Protein AF-A0A4Y2PRZ6-F1 (afdb_monomer_lite)

Sequence (80 aa):
MLDSVFILEATIDALGCNVDEFPISKSSIQRIRTEKRKEPAEDIKIDFQNEVPDVVTLHWDGKLLPALNARKSKGERLPI

Secondary structure (DSSP, 8-state):
---HHHHHHHHHHHTT--GGGS---HHHHHHHHHHHTHHHHHHHHHHHHHS--SSB--EETTEE---B-TTTS---PPP-

Foldseek 3Di:
DDDPLVVVLVVCVVVVHDSVVDPDDPVVVVVVVVVVVPVVVVVVVVVCVVVPDQWDFDDDPNDTDPTDRRNPDDPDDDDD

Radius of gyration: 18.68 Å; chains: 1; bounding box: 38×26×47 Å

pLDDT: mean 80.08, std 14.96, range [51.28, 97.38]

Organism: Araneus ventricosus (NCBI:txid182803)

Structure (mmCIF, N/CA/C/O backbone):
data_AF-A0A4Y2PRZ6-F1
#
_entry.id   AF-A0A4Y2PRZ6-F1
#
loop_
_atom_site.group_PDB
_atom_site.id
_atom_site.type_symbol
_atom_site.label_atom_id
_atom_site.label_alt_id
_atom_site.label_comp_id
_atom_site.label_asym_id
_atom_site.label_entity_id
_atom_site.label_seq_id
_atom_site.pdbx_PDB_ins_code
_atom_site.Cartn_x
_atom_site.Cartn_y
_atom_site.Cartn_z
_atom_site.occupancy
_atom_site.B_iso_or_equiv
_atom_site.auth_seq_id
_atom_site.auth_comp_id
_atom_site.auth_asym_id
_atom_site.auth_atom_id
_atom_site.pdbx_PDB_model_num
ATOM 1 N N . MET A 1 1 ? 1.160 -13.367 -4.444 1.00 64.06 1 MET A N 1
ATOM 2 C CA . MET A 1 1 ? 1.242 -11.901 -4.260 1.00 64.06 1 MET A CA 1
ATOM 3 C C . MET A 1 1 ? 2.289 -11.385 -5.231 1.00 64.06 1 MET A C 1
ATOM 5 O O . MET A 1 1 ? 3.391 -11.916 -5.205 1.00 64.06 1 MET A O 1
ATOM 9 N N . LEU A 1 2 ? 1.940 -10.464 -6.132 1.00 71.56 2 LEU A N 1
ATOM 10 C CA . LEU A 1 2 ? 2.907 -9.887 -7.076 1.00 71.56 2 LEU A CA 1
ATOM 11 C C . LEU A 1 2 ? 3.935 -9.035 -6.321 1.00 71.56 2 LEU A C 1
ATOM 13 O O . LEU A 1 2 ? 3.593 -8.381 -5.332 1.00 71.56 2 LEU A O 1
ATOM 17 N N . ASP A 1 3 ? 5.189 -9.071 -6.769 1.00 90.00 3 ASP A N 1
ATOM 18 C CA . ASP A 1 3 ? 6.254 -8.256 -6.190 1.00 90.00 3 ASP A CA 1
ATOM 19 C C . ASP A 1 3 ? 5.933 -6.768 -6.391 1.00 90.00 3 ASP A C 1
ATOM 21 O O . ASP A 1 3 ? 5.559 -6.339 -7.481 1.00 90.00 3 ASP A O 1
ATOM 25 N N . SER A 1 4 ? 6.068 -5.963 -5.337 1.00 90.06 4 SER A N 1
ATOM 26 C CA . SER A 1 4 ? 5.834 -4.522 -5.430 1.00 90.06 4 SER A CA 1
ATOM 27 C C . SER A 1 4 ? 6.812 -3.826 -6.367 1.00 90.06 4 SER A C 1
ATOM 29 O O . SER A 1 4 ? 6.453 -2.798 -6.927 1.00 90.06 4 SER A O 1
ATOM 31 N N . VAL A 1 5 ? 8.022 -4.372 -6.523 1.00 93.19 5 VAL A N 1
ATOM 32 C CA . VAL A 1 5 ? 9.006 -3.858 -7.483 1.00 93.19 5 VAL A CA 1
ATOM 33 C C . VAL A 1 5 ? 8.469 -4.025 -8.903 1.00 93.19 5 VAL A C 1
ATOM 35 O O . VAL A 1 5 ? 8.318 -3.035 -9.604 1.00 93.19 5 VAL A O 1
ATOM 38 N N . PHE A 1 6 ? 8.025 -5.237 -9.248 1.00 93.38 6 PHE A N 1
ATOM 39 C CA . PHE A 1 6 ? 7.456 -5.551 -10.559 1.00 93.38 6 PHE A CA 1
ATOM 40 C C . PHE A 1 6 ? 6.263 -4.657 -10.928 1.00 93.38 6 PHE A C 1
ATOM 42 O O . PHE A 1 6 ? 6.167 -4.172 -12.049 1.00 93.38 6 PHE A O 1
ATOM 49 N N . ILE A 1 7 ? 5.354 -4.403 -9.978 1.00 93.94 7 ILE A N 1
ATOM 50 C CA . ILE A 1 7 ? 4.204 -3.515 -10.218 1.00 93.94 7 ILE A CA 1
ATOM 51 C C . ILE A 1 7 ? 4.670 -2.085 -10.525 1.00 93.94 7 ILE A C 1
ATOM 53 O O . ILE A 1 7 ? 4.114 -1.445 -11.415 1.00 93.94 7 ILE A O 1
ATOM 57 N N . LEU A 1 8 ? 5.667 -1.574 -9.794 1.00 93.88 8 LEU A N 1
ATOM 58 C CA . LEU A 1 8 ? 6.196 -0.231 -10.028 1.00 93.88 8 LEU A CA 1
ATOM 59 C C . LEU A 1 8 ? 6.923 -0.143 -11.375 1.00 93.88 8 LEU A C 1
ATOM 61 O O . LEU A 1 8 ? 6.661 0.792 -12.121 1.00 93.88 8 LEU A O 1
ATOM 65 N N . GLU A 1 9 ? 7.767 -1.120 -11.705 1.00 94.44 9 GLU A N 1
ATOM 66 C CA . GLU A 1 9 ? 8.481 -1.182 -12.987 1.00 94.44 9 GLU A CA 1
ATOM 67 C C . GLU A 1 9 ? 7.505 -1.219 -14.169 1.00 94.44 9 GLU A C 1
ATOM 69 O O . GLU A 1 9 ? 7.606 -0.391 -15.068 1.00 94.44 9 GLU A O 1
ATOM 74 N N . ALA A 1 10 ? 6.491 -2.090 -14.122 1.00 94.81 10 ALA A N 1
ATOM 75 C CA . ALA A 1 10 ? 5.459 -2.162 -15.158 1.00 94.81 10 ALA A CA 1
ATOM 76 C C . ALA A 1 10 ? 4.650 -0.859 -15.280 1.00 94.81 10 ALA A C 1
ATOM 78 O O . ALA A 1 10 ? 4.219 -0.491 -16.369 1.00 94.81 10 ALA A O 1
ATOM 79 N N . THR A 1 11 ? 4.441 -0.146 -14.168 1.00 95.81 11 THR A N 1
ATOM 80 C CA . THR A 1 11 ? 3.759 1.157 -14.186 1.00 95.81 11 THR A CA 1
ATOM 81 C C . THR A 1 11 ? 4.628 2.226 -14.849 1.00 95.81 11 THR A C 1
ATOM 83 O O . THR A 1 11 ? 4.118 3.017 -15.632 1.00 95.81 11 THR A O 1
ATOM 86 N N . ILE A 1 12 ? 5.929 2.256 -14.553 1.00 95.75 12 ILE A N 1
ATOM 87 C CA . ILE A 1 12 ? 6.886 3.205 -15.144 1.00 95.75 12 ILE A CA 1
ATOM 88 C C . ILE A 1 12 ? 7.015 2.966 -16.651 1.00 95.75 12 ILE A C 1
ATOM 90 O O . ILE A 1 12 ? 6.925 3.920 -17.423 1.00 95.75 12 ILE A O 1
ATOM 94 N N . ASP A 1 13 ? 7.131 1.703 -17.062 1.00 95.19 13 ASP A N 1
ATOM 95 C CA . ASP A 1 13 ? 7.170 1.309 -18.472 1.00 95.19 13 ASP A CA 1
ATOM 96 C C . ASP A 1 13 ? 5.880 1.717 -19.208 1.00 95.19 13 ASP A C 1
ATOM 98 O O . ASP A 1 13 ? 5.925 2.349 -20.261 1.00 95.19 13 ASP A O 1
ATOM 102 N N . ALA A 1 14 ? 4.710 1.487 -18.598 1.00 97.38 14 ALA A N 1
ATOM 103 C CA . ALA A 1 14 ? 3.423 1.916 -19.152 1.00 97.38 14 ALA A CA 1
ATOM 104 C C . ALA A 1 14 ? 3.273 3.447 -19.260 1.00 97.38 14 ALA A C 1
ATOM 106 O O . ALA A 1 14 ? 2.509 3.933 -20.095 1.00 97.38 14 ALA A O 1
ATOM 107 N N . LEU A 1 15 ? 3.994 4.213 -18.435 1.00 97.12 15 LEU A N 1
ATOM 108 C CA . LEU A 1 15 ? 4.073 5.674 -18.527 1.00 97.12 15 LEU A CA 1
ATOM 109 C C . LEU A 1 15 ? 5.069 6.149 -19.603 1.00 97.12 15 LEU A C 1
ATOM 111 O O . LEU A 1 15 ? 5.177 7.353 -19.834 1.00 97.12 15 LEU A O 1
ATOM 115 N N . GLY A 1 16 ? 5.775 5.231 -20.274 1.00 96.00 16 GLY A N 1
ATOM 116 C CA . GLY A 1 16 ? 6.804 5.534 -21.271 1.00 96.00 16 GLY A CA 1
ATOM 117 C C . GLY A 1 16 ? 8.102 6.065 -20.660 1.00 96.00 16 GLY A C 1
ATOM 118 O O . GLY A 1 16 ? 8.904 6.682 -21.361 1.00 96.00 16 GLY A O 1
ATOM 119 N N . CYS A 1 17 ? 8.297 5.873 -19.355 1.00 95.25 17 CYS A N 1
ATOM 120 C CA . CYS A 1 17 ? 9.502 6.273 -18.647 1.00 95.25 17 CYS A CA 1
ATOM 121 C C . C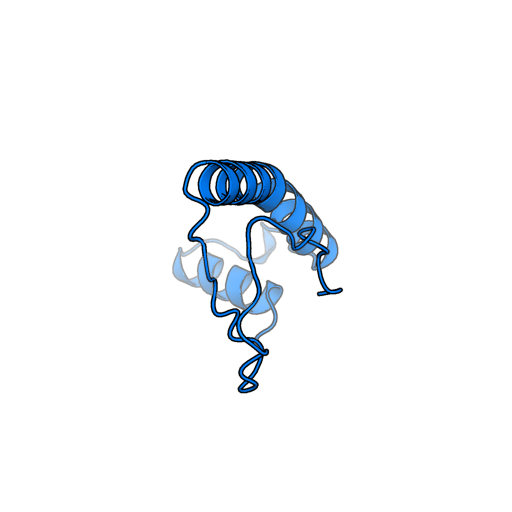YS A 1 17 ? 10.527 5.134 -18.662 1.00 95.25 17 CYS A C 1
ATOM 123 O O . CYS A 1 17 ? 10.171 3.958 -18.615 1.00 95.25 17 CYS A O 1
ATOM 125 N N . ASN A 1 18 ? 11.814 5.478 -18.681 1.00 94.12 18 ASN A N 1
ATOM 126 C CA . ASN A 1 18 ? 12.865 4.477 -18.569 1.00 94.12 18 ASN A CA 1
ATOM 127 C C . ASN A 1 18 ? 12.920 3.930 -17.135 1.00 94.12 18 ASN A C 1
ATOM 129 O O . ASN A 1 18 ? 13.135 4.684 -16.188 1.00 94.12 18 ASN A O 1
ATOM 133 N N . VAL A 1 19 ? 12.757 2.617 -16.978 1.00 91.19 19 VAL A N 1
ATOM 134 C CA . VAL A 1 19 ? 12.789 1.937 -15.675 1.00 91.19 19 VAL A CA 1
ATOM 135 C C . VAL A 1 19 ? 14.154 2.071 -14.988 1.00 91.19 19 VAL A C 1
ATOM 137 O O . VAL A 1 19 ? 14.203 2.223 -13.768 1.00 91.19 19 VAL A O 1
ATOM 140 N N . ASP A 1 20 ? 15.251 2.122 -15.749 1.00 91.88 20 ASP A N 1
ATOM 141 C CA . ASP A 1 20 ? 16.615 2.220 -15.208 1.00 91.88 20 ASP A CA 1
ATOM 142 C C . ASP A 1 20 ? 16.899 3.562 -14.509 1.00 91.88 20 ASP A C 1
ATOM 144 O O . ASP A 1 20 ? 17.816 3.665 -13.691 1.00 91.88 20 ASP A O 1
ATOM 148 N N . GLU A 1 21 ? 16.106 4.601 -14.794 1.00 94.81 21 GLU A N 1
ATOM 149 C CA . GLU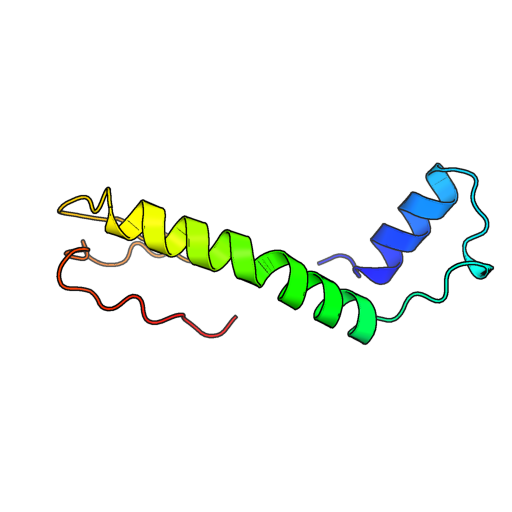 A 1 21 ? 16.220 5.910 -14.137 1.00 94.81 21 GLU A CA 1
ATOM 150 C C . GLU A 1 21 ? 15.683 5.893 -12.698 1.00 94.81 21 GLU A C 1
ATOM 152 O O . GLU A 1 21 ? 16.003 6.776 -11.897 1.00 94.81 21 GLU A O 1
ATOM 157 N N . PHE A 1 22 ? 14.895 4.876 -12.341 1.00 88.69 22 PHE A N 1
ATOM 158 C CA . PHE A 1 22 ? 14.244 4.762 -11.044 1.00 88.69 22 PHE A CA 1
ATOM 159 C C . PHE A 1 22 ? 14.810 3.568 -10.271 1.00 88.69 22 PHE A C 1
ATOM 161 O O . PHE A 1 22 ? 14.296 2.455 -10.382 1.00 88.69 22 PHE A O 1
ATOM 168 N N . PRO A 1 23 ? 15.831 3.765 -9.416 1.00 87.75 23 PRO A N 1
ATOM 169 C CA . PRO A 1 23 ? 16.329 2.698 -8.559 1.00 87.75 23 PRO A CA 1
ATOM 170 C C . PRO A 1 23 ? 15.263 2.309 -7.523 1.00 87.75 23 PRO A C 1
ATOM 172 O O . PRO A 1 23 ? 15.102 2.946 -6.477 1.00 87.75 23 PRO A O 1
ATOM 175 N N . ILE A 1 24 ? 14.518 1.242 -7.812 1.00 91.19 24 ILE A N 1
ATOM 176 C CA . ILE A 1 24 ? 13.443 0.734 -6.961 1.00 91.19 24 ILE A CA 1
ATOM 177 C C . ILE A 1 24 ? 13.979 -0.381 -6.063 1.00 91.19 24 ILE A C 1
ATOM 179 O O . ILE A 1 24 ? 14.413 -1.434 -6.520 1.00 91.19 24 ILE A O 1
ATOM 183 N N . SER A 1 25 ? 13.889 -0.181 -4.747 1.00 92.62 25 SER A N 1
ATOM 184 C CA . SER A 1 25 ? 14.230 -1.209 -3.761 1.00 92.62 25 SER A CA 1
ATOM 185 C C . SER A 1 25 ? 13.038 -1.572 -2.880 1.00 92.62 25 SER A C 1
ATOM 187 O O . SER A 1 25 ? 12.225 -0.726 -2.493 1.00 92.62 25 SER A O 1
ATOM 189 N N . LYS A 1 26 ? 12.953 -2.852 -2.499 1.00 92.12 26 LYS A N 1
ATOM 190 C CA . LYS A 1 26 ? 11.906 -3.358 -1.594 1.00 92.12 26 LYS A CA 1
ATOM 191 C C . LYS A 1 26 ? 11.886 -2.618 -0.257 1.00 92.12 26 LYS A C 1
ATOM 193 O O . LYS A 1 26 ? 10.811 -2.300 0.245 1.00 92.12 26 LYS A O 1
ATOM 198 N N . SER A 1 27 ? 13.059 -2.315 0.301 1.00 93.75 27 SER A N 1
ATOM 199 C CA . SER A 1 27 ? 13.184 -1.599 1.574 1.00 93.75 27 SER A CA 1
ATOM 200 C C . SER A 1 27 ? 12.662 -0.164 1.477 1.00 93.75 27 SER A C 1
ATOM 202 O O . SER A 1 27 ? 11.927 0.279 2.361 1.00 93.75 27 SER A O 1
ATOM 204 N N . SER A 1 28 ? 12.960 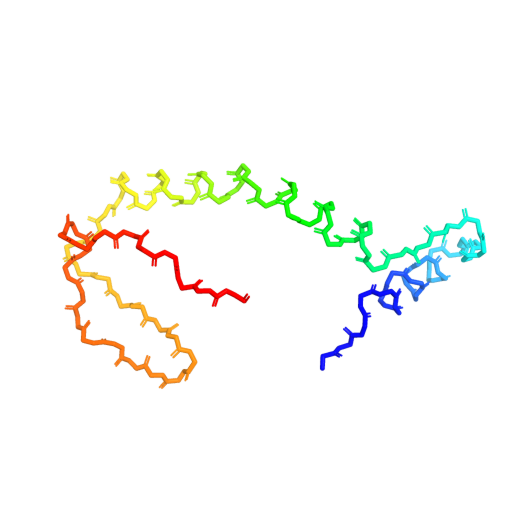0.545 0.384 1.00 94.00 28 SER A N 1
ATOM 205 C CA . SER A 1 28 ? 12.431 1.889 0.139 1.00 94.00 28 SER A CA 1
ATOM 206 C C . SER A 1 28 ? 10.911 1.875 -0.008 1.00 94.00 28 SER A C 1
ATOM 208 O O . SER A 1 28 ? 10.238 2.687 0.628 1.00 94.00 28 SER A O 1
ATOM 210 N N . ILE A 1 29 ? 10.357 0.913 -0.758 1.00 93.38 29 ILE A N 1
ATOM 211 C CA . ILE A 1 29 ? 8.902 0.736 -0.891 1.00 93.38 29 ILE A CA 1
ATOM 212 C C . ILE A 1 29 ? 8.259 0.498 0.479 1.00 93.38 29 ILE A C 1
ATOM 214 O O . ILE A 1 29 ? 7.264 1.141 0.813 1.00 93.38 29 ILE A O 1
ATOM 218 N N . GLN A 1 30 ? 8.807 -0.419 1.281 1.00 92.00 30 GLN A N 1
ATOM 219 C CA . GLN A 1 30 ? 8.288 -0.715 2.617 1.00 92.00 30 GLN A CA 1
ATOM 220 C C . GLN A 1 30 ? 8.305 0.525 3.510 1.00 92.00 30 GLN A C 1
ATOM 222 O O . GLN A 1 30 ? 7.288 0.847 4.120 1.00 92.00 30 GLN A O 1
ATOM 227 N N . ARG A 1 31 ? 9.424 1.257 3.541 1.00 95.00 31 ARG A N 1
ATOM 228 C CA . ARG A 1 31 ? 9.566 2.476 4.344 1.00 95.00 31 ARG A CA 1
ATOM 229 C C . ARG A 1 31 ? 8.526 3.529 3.968 1.00 95.00 31 ARG A C 1
ATOM 231 O O . ARG A 1 31 ? 7.812 4.000 4.849 1.00 95.00 31 ARG A O 1
ATOM 238 N N . ILE A 1 32 ? 8.400 3.838 2.676 1.00 94.19 32 ILE A N 1
ATOM 239 C CA . ILE A 1 32 ? 7.444 4.838 2.176 1.00 94.19 32 ILE A CA 1
ATOM 240 C C . ILE A 1 32 ? 6.008 4.401 2.473 1.00 94.19 32 ILE A C 1
ATOM 242 O O . ILE A 1 32 ? 5.201 5.209 2.922 1.00 94.19 32 ILE A O 1
ATOM 246 N N . ARG A 1 33 ? 5.673 3.118 2.284 1.00 93.38 33 ARG A N 1
ATOM 247 C CA . ARG A 1 33 ? 4.340 2.591 2.617 1.00 93.38 33 ARG A CA 1
ATOM 248 C C . ARG A 1 33 ? 4.026 2.730 4.101 1.00 93.38 33 ARG A C 1
ATOM 250 O O . ARG A 1 33 ? 2.915 3.123 4.436 1.00 93.38 33 ARG A O 1
ATOM 257 N N . THR A 1 34 ? 4.969 2.395 4.977 1.00 91.94 34 THR A N 1
ATOM 258 C CA . THR A 1 34 ? 4.786 2.536 6.426 1.00 91.94 34 THR A CA 1
ATOM 259 C C . THR A 1 34 ? 4.571 3.993 6.795 1.00 91.94 34 THR A C 1
ATOM 261 O O . THR A 1 34 ? 3.644 4.289 7.534 1.00 91.94 34 THR A O 1
ATOM 264 N N . GLU A 1 35 ? 5.377 4.900 6.247 1.00 95.75 35 GLU A N 1
ATOM 265 C CA . GLU A 1 35 ? 5.264 6.337 6.486 1.00 95.75 35 GLU A CA 1
ATOM 266 C C . GLU A 1 35 ? 3.923 6.903 6.007 1.00 95.75 35 GLU A C 1
ATOM 268 O O . GLU A 1 35 ? 3.202 7.503 6.799 1.00 95.75 35 GLU A O 1
ATOM 273 N N . LYS A 1 36 ? 3.529 6.618 4.760 1.00 94.62 36 LYS A N 1
ATOM 274 C CA . LYS A 1 36 ? 2.251 7.064 4.181 1.00 94.62 36 LYS A CA 1
ATOM 275 C C . LYS A 1 36 ? 1.021 6.476 4.870 1.00 94.62 36 LYS A C 1
ATOM 277 O O . LYS A 1 36 ? -0.060 7.028 4.730 1.00 94.62 36 LYS A O 1
ATOM 282 N N . ARG A 1 37 ? 1.163 5.365 5.597 1.00 93.50 37 ARG A N 1
ATOM 283 C CA . ARG A 1 37 ? 0.072 4.744 6.362 1.00 93.50 37 ARG A CA 1
ATOM 284 C C . ARG A 1 37 ? -0.029 5.235 7.804 1.00 93.50 37 ARG A C 1
ATOM 286 O O . ARG A 1 37 ? -0.980 4.832 8.460 1.00 93.50 37 ARG A O 1
ATOM 293 N N . LYS A 1 38 ? 0.914 6.039 8.315 1.00 91.31 38 LYS A N 1
ATOM 294 C CA . LYS A 1 38 ? 0.879 6.511 9.713 1.00 91.31 38 LYS A CA 1
ATOM 295 C C . LYS A 1 38 ? -0.342 7.387 9.981 1.00 91.31 38 LYS A C 1
ATOM 297 O O . LYS A 1 38 ? -1.171 7.007 10.793 1.00 91.31 38 LYS A O 1
ATOM 302 N N . GLU A 1 39 ? -0.459 8.488 9.248 1.00 92.62 39 GLU A N 1
ATOM 303 C CA . GLU A 1 39 ? -1.539 9.469 9.406 1.00 92.62 39 GLU A CA 1
ATOM 304 C C . GLU A 1 39 ? -2.921 8.852 9.122 1.00 92.62 39 GLU A C 1
ATOM 306 O O . GLU A 1 39 ? -3.725 8.812 10.048 1.00 92.62 39 GLU A O 1
ATOM 311 N N . PRO A 1 40 ? -3.170 8.173 7.979 1.00 92.44 40 PRO A N 1
ATOM 312 C CA . PRO A 1 40 ? -4.463 7.522 7.755 1.00 92.44 40 PRO A CA 1
ATOM 313 C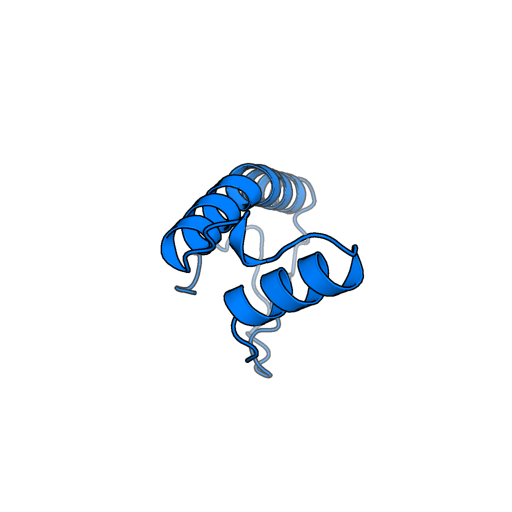 C . PRO A 1 40 ? -4.819 6.475 8.813 1.00 92.44 40 PRO A C 1
ATOM 315 O O . PRO A 1 40 ? -5.988 6.249 9.100 1.00 92.44 40 PRO A O 1
ATOM 318 N N . ALA A 1 41 ? -3.828 5.789 9.390 1.00 88.50 41 ALA A N 1
ATOM 319 C CA . ALA A 1 41 ? -4.092 4.845 10.468 1.00 88.50 41 ALA A CA 1
ATOM 320 C C . ALA A 1 41 ? -4.500 5.527 11.777 1.00 88.50 41 ALA A C 1
ATOM 322 O O . ALA A 1 41 ? -5.261 4.936 12.545 1.00 88.50 41 ALA A O 1
ATOM 323 N N . GLU A 1 42 ? -3.952 6.704 12.061 1.00 89.44 42 GLU A N 1
ATOM 324 C CA . GLU A 1 42 ? -4.337 7.518 13.211 1.00 89.44 42 GLU A CA 1
ATOM 325 C C . GLU A 1 42 ? -5.730 8.105 12.999 1.00 89.44 42 GLU A C 1
ATOM 327 O O . GLU A 1 42 ? -6.567 7.951 13.886 1.00 89.44 42 GLU A O 1
ATOM 332 N N . ASP A 1 43 ? -6.017 8.625 11.807 1.00 90.50 43 ASP A N 1
ATOM 333 C CA . ASP A 1 43 ? -7.334 9.149 11.436 1.00 90.50 43 ASP A CA 1
ATOM 334 C C . ASP A 1 43 ? -8.410 8.067 11.547 1.00 90.50 43 ASP A C 1
ATOM 336 O O . ASP A 1 43 ? -9.366 8.222 12.298 1.00 90.50 43 ASP A O 1
ATOM 340 N N . ILE A 1 44 ? -8.194 6.896 10.931 1.00 85.62 44 ILE A N 1
ATOM 341 C CA . ILE A 1 44 ? -9.118 5.753 11.035 1.00 85.62 44 ILE A CA 1
ATOM 342 C C . ILE A 1 44 ? -9.340 5.354 12.497 1.00 85.62 44 ILE A C 1
ATOM 344 O O . ILE A 1 44 ? -10.448 4.985 12.883 1.00 85.62 44 ILE A O 1
ATOM 348 N N . LYS A 1 45 ? -8.290 5.390 13.324 1.00 84.38 45 LYS A N 1
ATOM 349 C CA . LYS A 1 45 ? -8.406 5.055 14.745 1.00 84.38 45 LYS A CA 1
ATOM 350 C C . LYS A 1 45 ? -9.247 6.093 15.490 1.00 84.38 45 LYS A C 1
ATOM 352 O O . LYS A 1 45 ? -10.045 5.694 16.335 1.00 84.38 45 LYS A O 1
ATOM 357 N N . ILE A 1 46 ? -9.050 7.379 15.213 1.00 85.94 46 ILE A N 1
ATOM 358 C CA . ILE A 1 46 ? -9.802 8.481 15.821 1.00 85.94 46 ILE A CA 1
ATOM 359 C C . ILE A 1 46 ? -11.266 8.418 15.382 1.00 85.94 46 ILE A C 1
ATOM 361 O O . ILE A 1 46 ? -12.146 8.405 16.237 1.00 85.94 46 ILE A O 1
ATOM 365 N N . ASP A 1 47 ? -11.531 8.281 14.086 1.00 85.12 47 ASP A N 1
ATOM 366 C CA . ASP A 1 47 ? -12.881 8.187 13.526 1.00 85.12 47 ASP A CA 1
ATOM 367 C C . ASP A 1 47 ? -13.633 6.989 14.101 1.00 85.12 47 ASP A C 1
ATOM 369 O O . ASP A 1 47 ? -14.745 7.126 14.612 1.00 85.12 47 ASP A O 1
ATOM 373 N N . PHE A 1 48 ? -12.980 5.826 14.147 1.00 79.56 48 PHE A N 1
ATOM 374 C CA . PHE A 1 48 ? -13.547 4.639 14.776 1.00 79.56 48 PHE A CA 1
ATOM 375 C C . PHE A 1 48 ? -13.860 4.857 16.262 1.00 79.56 48 PHE A C 1
ATOM 377 O O . PHE A 1 48 ? -14.858 4.335 16.748 1.00 79.56 48 PHE A O 1
ATOM 384 N N . GLN A 1 49 ? -13.027 5.612 16.991 1.00 76.69 49 GLN A N 1
ATOM 385 C CA . GLN A 1 49 ? -13.246 5.953 18.402 1.00 76.69 49 GLN A CA 1
ATOM 386 C C . GLN A 1 49 ? -14.342 7.005 18.625 1.00 76.69 49 GLN A C 1
ATOM 388 O O . GLN A 1 49 ? -14.981 7.004 19.679 1.00 76.69 49 GLN A O 1
ATOM 393 N N . ASN A 1 50 ? -14.574 7.885 17.658 1.00 79.44 50 ASN A N 1
ATOM 394 C CA . ASN A 1 50 ? -15.628 8.892 17.726 1.00 79.44 50 ASN A CA 1
ATOM 395 C C . ASN A 1 50 ? -16.998 8.294 17.384 1.00 79.44 50 ASN A C 1
ATOM 397 O O . ASN A 1 50 ? -17.999 8.652 18.001 1.00 79.44 50 ASN A O 1
ATOM 401 N N . GLU A 1 51 ? -17.038 7.341 16.454 1.00 76.75 51 GLU A N 1
ATOM 402 C CA . GLU A 1 51 ? -18.265 6.698 15.981 1.00 76.75 51 GLU A CA 1
ATOM 403 C C . GLU A 1 51 ? -18.479 5.289 16.561 1.00 76.75 51 GLU A C 1
ATOM 405 O O . GLU A 1 51 ? -19.228 4.508 15.978 1.00 76.75 51 GLU A O 1
ATOM 410 N N . VAL A 1 52 ? -17.838 4.940 17.693 1.00 67.06 52 VAL A N 1
ATOM 411 C CA . VAL A 1 52 ? -17.795 3.552 18.212 1.00 67.06 52 VAL A CA 1
ATOM 412 C C . VAL A 1 52 ? -19.199 2.939 18.297 1.00 67.06 52 VAL A C 1
ATOM 414 O O . VAL A 1 52 ? -19.966 3.275 19.216 1.00 67.06 52 VAL A O 1
ATOM 417 N N . PRO A 1 53 ? -19.518 1.967 17.423 1.00 70.00 53 PRO A N 1
ATOM 418 C CA . PRO A 1 53 ? -20.742 1.194 17.533 1.00 70.00 53 PRO A CA 1
ATOM 419 C C . PRO A 1 53 ? -20.675 0.332 18.796 1.00 70.00 53 PRO A C 1
ATOM 421 O O . PRO A 1 53 ? -19.609 -0.164 19.157 1.00 70.00 53 PRO A O 1
ATOM 424 N N . ASP A 1 54 ? -21.800 0.086 19.468 1.00 69.25 54 ASP A N 1
ATOM 425 C CA . ASP A 1 54 ? -21.805 -0.768 20.669 1.00 69.25 54 ASP A CA 1
ATOM 426 C C . ASP A 1 54 ? -21.316 -2.204 20.384 1.00 69.25 54 ASP A C 1
ATOM 428 O O . ASP A 1 54 ? -20.779 -2.878 21.271 1.00 69.25 54 ASP A O 1
ATOM 432 N N . VAL A 1 55 ? -21.452 -2.652 19.132 1.00 61.16 55 VAL A N 1
ATOM 433 C CA . VAL A 1 55 ? -20.999 -3.950 18.630 1.00 61.16 55 VAL A CA 1
ATOM 434 C C . VAL A 1 55 ? -20.278 -3.755 17.301 1.00 61.16 55 VAL A C 1
ATOM 436 O O . VAL A 1 55 ? -20.840 -3.184 16.370 1.00 61.16 55 VAL A O 1
ATOM 439 N N . VAL A 1 56 ? -19.057 -4.281 17.189 1.00 67.50 56 VAL A N 1
ATOM 440 C CA . VAL A 1 56 ? -18.301 -4.309 15.929 1.00 67.50 56 VAL A CA 1
ATOM 441 C C . VAL A 1 56 ? -18.023 -5.757 15.548 1.00 67.50 56 VAL A C 1
ATOM 443 O O . VAL A 1 56 ? -17.605 -6.570 16.373 1.00 67.50 56 VAL A O 1
ATOM 446 N N . THR A 1 57 ? -18.274 -6.095 14.284 1.00 62.25 57 THR A N 1
ATOM 447 C CA . THR A 1 57 ? -17.910 -7.392 13.709 1.00 62.25 57 THR A CA 1
ATOM 448 C C . THR A 1 57 ? -16.585 -7.241 12.975 1.00 62.25 57 THR A C 1
ATOM 450 O O . THR A 1 57 ? -16.531 -6.672 11.889 1.00 62.25 57 THR A O 1
ATOM 453 N N . LEU A 1 58 ? -15.503 -7.739 13.577 1.00 67.50 58 LEU A N 1
ATOM 454 C CA . LEU A 1 58 ? -14.209 -7.826 12.907 1.00 67.50 58 LEU A CA 1
ATOM 455 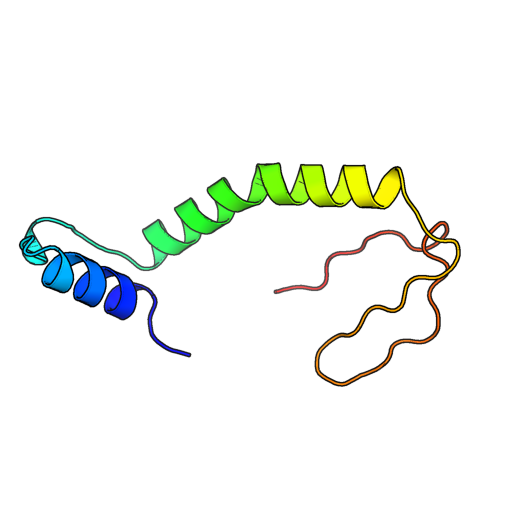C C . LEU A 1 58 ? -14.177 -9.113 12.080 1.00 67.50 58 LEU A C 1
ATOM 457 O O . LEU A 1 58 ? -14.131 -10.213 12.635 1.00 67.50 58 LEU A O 1
ATOM 461 N N . HIS A 1 59 ? -14.214 -8.977 10.756 1.00 62.88 59 HIS A N 1
ATOM 462 C CA . HIS A 1 59 ? -13.983 -10.100 9.859 1.00 62.88 59 HIS A CA 1
ATOM 463 C C . HIS A 1 59 ? -12.491 -10.192 9.543 1.00 62.88 59 HIS A C 1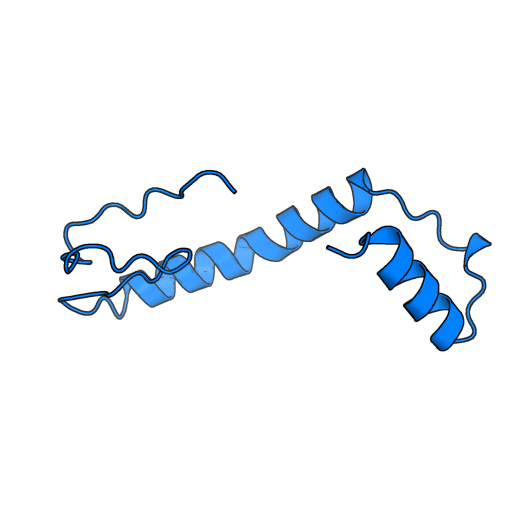
ATOM 465 O O . HIS A 1 59 ? -11.954 -9.363 8.810 1.00 62.88 59 HIS A O 1
ATOM 471 N N . TRP A 1 60 ? -11.818 -11.188 10.118 1.00 71.62 60 TRP A N 1
ATOM 472 C CA . TRP A 1 60 ? -10.432 -11.503 9.792 1.00 71.62 60 TRP A CA 1
ATOM 473 C C . TRP A 1 60 ? -10.379 -12.874 9.122 1.00 71.62 60 TRP A C 1
ATOM 475 O O . TRP A 1 60 ? -10.808 -13.865 9.711 1.00 71.62 60 TRP A O 1
ATOM 485 N N . ASP A 1 61 ? -9.877 -12.912 7.887 1.00 57.84 61 ASP A N 1
ATOM 486 C CA . ASP A 1 61 ? -9.483 -14.132 7.169 1.00 57.84 61 ASP A CA 1
ATOM 487 C C . ASP A 1 61 ? -10.505 -15.290 7.240 1.00 57.84 61 ASP A C 1
ATOM 489 O O . ASP A 1 61 ? -10.199 -16.417 7.630 1.00 57.84 61 ASP A O 1
ATOM 493 N N . GLY A 1 62 ? -11.779 -15.002 6.951 1.00 53.19 62 GLY A N 1
ATOM 494 C CA . GLY A 1 62 ? -12.825 -16.031 6.927 1.00 53.19 62 GLY A CA 1
ATOM 495 C C . GLY A 1 62 ? -13.393 -16.428 8.298 1.00 53.19 62 GLY A C 1
ATOM 496 O O . GLY A 1 62 ? -14.408 -17.120 8.349 1.00 53.19 62 GLY A O 1
ATOM 497 N N . LYS A 1 63 ? -12.809 -15.976 9.415 1.00 61.97 63 LYS A N 1
ATOM 498 C CA . LYS A 1 63 ? -13.314 -16.262 10.765 1.00 61.97 63 LYS A CA 1
ATOM 499 C C . LYS A 1 63 ? -14.114 -15.077 11.296 1.00 61.97 63 LYS A C 1
ATOM 501 O O . LYS A 1 63 ? -13.637 -13.944 11.350 1.00 61.97 63 LYS A O 1
ATOM 506 N N . LEU A 1 64 ? -15.356 -15.349 11.685 1.00 56.28 64 LEU A N 1
ATOM 507 C CA . LEU A 1 64 ? -16.154 -14.423 12.481 1.00 56.28 64 LEU A CA 1
ATOM 508 C C . LEU A 1 64 ? -15.656 -14.511 13.921 1.00 56.28 64 LEU A C 1
ATOM 510 O O . LEU A 1 64 ? -15.764 -15.562 14.556 1.00 56.28 64 LEU A O 1
ATOM 514 N N . LEU A 1 65 ? -15.080 -13.425 14.428 1.00 62.25 65 LEU A N 1
ATOM 515 C CA . LEU A 1 65 ? -14.825 -13.313 15.858 1.00 62.25 65 LEU A CA 1
ATOM 516 C C . LEU A 1 65 ? -16.157 -13.078 16.593 1.00 62.25 65 LEU A C 1
ATOM 518 O O . LEU A 1 65 ? -17.072 -12.481 16.015 1.00 62.25 65 LEU A O 1
ATOM 522 N N . PRO A 1 66 ? -16.292 -13.540 17.853 1.00 63.28 66 PRO A N 1
ATOM 523 C CA . PRO A 1 66 ? -17.459 -13.239 18.677 1.00 63.28 66 PRO A CA 1
ATOM 524 C C . PRO A 1 66 ? -17.722 -11.735 18.704 1.00 63.28 66 PRO A C 1
ATOM 526 O O . PRO A 1 66 ? -16.769 -10.961 18.667 1.00 63.28 66 PRO A O 1
ATOM 529 N N . ALA A 1 67 ? -18.993 -11.331 18.793 1.00 59.38 67 ALA A N 1
ATOM 530 C CA . ALA A 1 67 ? -19.383 -9.926 18.878 1.00 59.38 67 ALA A CA 1
ATOM 531 C C . ALA A 1 67 ? -18.531 -9.197 19.933 1.00 59.38 67 ALA A C 1
ATOM 533 O O . ALA A 1 67 ? -18.663 -9.438 21.136 1.00 59.38 67 ALA A O 1
ATOM 534 N N . LEU A 1 68 ? -17.619 -8.340 19.469 1.00 66.06 68 LEU A N 1
ATOM 535 C CA . LEU A 1 68 ? -16.740 -7.578 20.340 1.00 66.06 68 LEU A CA 1
ATOM 536 C C . LEU A 1 68 ? -17.492 -6.323 20.770 1.00 66.06 68 LEU A C 1
ATOM 538 O O . LEU A 1 68 ? -17.996 -5.567 19.936 1.00 66.06 68 LEU A O 1
ATOM 542 N N . ASN A 1 69 ? -17.556 -6.092 22.082 1.00 68.19 69 ASN A N 1
ATOM 543 C CA . ASN A 1 69 ? -17.957 -4.792 22.602 1.00 68.19 69 ASN A CA 1
ATOM 544 C C . ASN A 1 69 ? -16.838 -3.801 22.268 1.00 68.19 69 ASN A C 1
ATOM 546 O O . ASN A 1 69 ? -15.808 -3.775 22.948 1.00 68.19 69 ASN A O 1
ATOM 550 N N . ALA A 1 70 ? -17.041 -3.012 21.216 1.00 66.38 70 ALA A N 1
ATOM 551 C CA . ALA A 1 70 ? -16.005 -2.152 20.659 1.00 66.38 70 ALA A CA 1
ATOM 552 C C . ALA A 1 70 ? -15.542 -1.068 21.644 1.00 66.38 70 ALA A C 1
ATOM 554 O O . ALA A 1 70 ? -14.379 -0.674 21.636 1.00 66.38 70 ALA A O 1
ATOM 555 N N . ARG A 1 71 ? -16.427 -0.649 22.561 1.00 65.38 71 ARG A N 1
ATOM 556 C CA . ARG A 1 71 ? -16.114 0.316 23.627 1.00 65.38 71 ARG A CA 1
ATOM 557 C C . ARG A 1 71 ? -15.202 -0.259 24.710 1.00 65.38 71 ARG A C 1
ATOM 559 O O . ARG A 1 71 ? -14.470 0.489 25.349 1.00 65.38 71 ARG A O 1
ATOM 566 N N . LYS A 1 72 ? -15.255 -1.574 24.949 1.00 66.44 72 LYS A N 1
ATOM 567 C CA . LYS A 1 72 ? -14.422 -2.268 25.948 1.00 66.44 72 LYS A CA 1
ATOM 568 C C . LYS A 1 72 ? -13.184 -2.932 25.347 1.00 66.44 72 LYS A C 1
ATOM 570 O O . LYS A 1 72 ? -12.244 -3.220 26.087 1.00 66.44 72 LYS A O 1
ATOM 575 N N . SER A 1 73 ? -13.161 -3.189 24.041 1.00 65.44 73 SER A N 1
ATOM 576 C CA . SER A 1 73 ? -11.996 -3.765 23.374 1.00 65.44 73 SER A CA 1
ATOM 577 C C . SER A 1 73 ? -10.909 -2.708 23.192 1.00 65.44 73 SER A C 1
ATOM 579 O O . SER A 1 73 ? -11.099 -1.727 22.474 1.00 65.44 73 SER A O 1
ATOM 581 N N . LYS A 1 74 ? -9.735 -2.915 23.799 1.00 59.84 74 LYS A N 1
ATOM 582 C CA . LYS A 1 74 ? -8.531 -2.192 23.375 1.00 59.84 74 LYS A CA 1
ATOM 583 C C . LYS A 1 74 ? -8.236 -2.592 21.931 1.00 59.84 74 LYS A C 1
ATOM 585 O O . LYS A 1 74 ? -8.205 -3.780 21.626 1.00 59.84 74 LYS A O 1
ATOM 590 N N . GLY A 1 75 ? -8.026 -1.607 21.060 1.00 57.31 75 GLY A N 1
ATOM 591 C CA . GLY A 1 75 ? -7.568 -1.827 19.688 1.00 57.31 75 GLY A CA 1
ATOM 592 C C . GLY A 1 75 ? -6.131 -2.342 19.683 1.00 57.31 75 GLY A C 1
ATOM 593 O O . GLY A 1 75 ? -5.196 -1.581 19.446 1.00 57.31 75 GLY A O 1
ATOM 594 N N . GLU A 1 76 ? -5.944 -3.612 20.026 1.00 53.81 76 GLU A N 1
ATOM 595 C CA . GLU A 1 76 ? -4.661 -4.290 19.945 1.00 53.81 76 GLU A CA 1
ATOM 596 C C . GLU A 1 76 ? -4.450 -4.700 18.486 1.00 53.81 76 GLU A C 1
ATOM 598 O O . GLU A 1 76 ? -5.236 -5.449 17.905 1.00 53.81 76 GLU A O 1
ATOM 603 N N . ARG A 1 77 ? -3.431 -4.115 17.847 1.00 55.69 77 ARG A N 1
ATOM 604 C CA . ARG A 1 77 ? -3.083 -4.460 16.469 1.00 55.69 77 ARG A CA 1
ATOM 605 C C . ARG A 1 77 ? -2.513 -5.870 16.454 1.00 55.69 77 ARG A C 1
ATOM 607 O O . ARG A 1 77 ? -1.511 -6.133 17.114 1.00 55.69 77 ARG A O 1
ATOM 614 N N . LEU A 1 78 ? -3.125 -6.745 15.663 1.00 56.16 78 LEU A N 1
ATOM 615 C CA . LEU A 1 78 ? -2.510 -8.019 15.320 1.00 56.16 78 LEU A CA 1
ATOM 616 C C . LEU A 1 78 ? -1.250 -7.762 14.476 1.00 56.16 78 LEU A C 1
ATOM 618 O O . LEU A 1 78 ? -1.229 -6.805 13.693 1.00 56.16 78 LEU A O 1
ATOM 622 N N . PRO A 1 79 ? -0.196 -8.578 14.643 1.00 51.28 79 PRO A N 1
ATOM 623 C CA . PRO A 1 79 ? 0.977 -8.501 13.785 1.00 51.28 79 PRO A CA 1
ATOM 624 C C . PRO A 1 79 ? 0.558 -8.733 12.327 1.00 51.28 79 PRO A C 1
ATOM 626 O O . PRO A 1 79 ? -0.200 -9.660 12.039 1.00 51.28 79 PRO A O 1
ATOM 629 N N . ILE A 1 80 ? 1.022 -7.846 11.443 1.00 54.72 80 ILE A N 1
ATOM 630 C CA . ILE A 1 80 ? 0.850 -7.929 9.984 1.00 54.72 80 ILE A CA 1
ATOM 631 C C . ILE A 1 80 ? 2.044 -8.673 9.399 1.00 54.72 80 ILE A C 1
ATOM 633 O O . ILE A 1 80 ? 3.180 -8.319 9.795 1.00 54.72 80 ILE A O 1
#